Protein AF-A0A7Y4S099-F1 (afdb_monomer)

pLDDT: mean 71.29, std 19.55, range [41.06, 94.94]

Foldseek 3Di:
DDDDDPDPPDDDPPDDDPDDPDDDDDDDDDDDPDDDDPDPPDQDDQDPVCCDPVNLVPDPDPVSSVVNPVVNVVPDDPDDDPDDDDDD

Solvent-accessible surface area (backbone atoms only — not comparable to full-atom values): 6461 Å² total; per-residue (Å²): 134,87,80,86,78,82,80,80,86,73,83,79,92,74,73,96,76,79,84,75,82,77,80,81,88,74,91,76,94,73,95,71,99,67,86,73,80,80,57,96,84,58,71,70,73,88,43,83,70,51,62,31,67,73,48,42,68,70,46,82,52,63,69,50,34,49,54,46,50,54,55,40,58,67,69,53,77,85,73,87,73,80,85,80,85,83,85,130

Secondary structure (DSSP, 8-state):
-PPP---------------PPPPP---------------TTSPPP-STTTTSHHHHHH---HHHHHHHHHHHHHHS----PPPP----

Radius of gyration: 24.99 Å; Cα contacts (8 Å, |Δi|>4): 27; chains: 1; bounding box: 32×74×60 Å

Structure (mmCIF, N/CA/C/O backbone):
data_AF-A0A7Y4S099-F1
#
_entry.id   AF-A0A7Y4S099-F1
#
loop_
_atom_site.group_PDB
_atom_site.id
_atom_site.type_symbol
_atom_site.label_atom_id
_atom_site.label_alt_id
_atom_site.label_comp_id
_atom_site.label_asym_id
_atom_site.label_entity_id
_atom_site.label_seq_id
_atom_site.pdbx_PDB_ins_code
_atom_site.Cartn_x
_atom_site.Cartn_y
_atom_site.Cartn_z
_atom_site.occupancy
_atom_site.B_iso_or_equiv
_atom_site.auth_seq_id
_atom_site.auth_comp_id
_atom_site.auth_asym_id
_atom_site.auth_atom_id
_atom_site.pdbx_PDB_model_num
ATOM 1 N N . MET A 1 1 ? -9.133 54.950 27.349 1.00 41.06 1 MET A N 1
ATOM 2 C CA . MET A 1 1 ? -9.114 54.314 26.011 1.00 41.06 1 MET A CA 1
ATOM 3 C C . MET A 1 1 ? -7.775 53.607 25.841 1.00 41.06 1 MET A C 1
ATOM 5 O O . MET A 1 1 ? -6.794 54.057 26.420 1.00 41.06 1 MET A O 1
ATOM 9 N N . LYS A 1 2 ? -7.802 52.414 25.239 1.00 42.41 2 LYS A N 1
ATOM 10 C CA . LYS A 1 2 ? -6.803 51.340 25.376 1.00 42.41 2 LYS A CA 1
ATOM 11 C C . LYS A 1 2 ? -5.427 51.707 24.802 1.00 42.41 2 LYS A C 1
ATOM 13 O O . LYS A 1 2 ? -5.323 52.401 23.802 1.00 42.41 2 LYS A O 1
ATOM 18 N N . LYS A 1 3 ? -4.401 51.221 25.505 1.00 48.53 3 LYS A N 1
ATOM 19 C CA . LYS A 1 3 ? -2.967 51.451 25.308 1.00 48.53 3 LYS A CA 1
ATOM 20 C C . LYS A 1 3 ? -2.480 50.705 24.062 1.00 48.53 3 LYS A C 1
ATOM 22 O O . LYS A 1 3 ? -2.815 49.536 23.888 1.00 48.53 3 LYS A O 1
ATOM 27 N N . TYR A 1 4 ? -1.690 51.374 23.229 1.00 57.91 4 TYR A N 1
ATOM 28 C CA . TYR A 1 4 ? -1.005 50.775 22.087 1.00 57.91 4 TYR A CA 1
ATOM 29 C C . TYR A 1 4 ? 0.047 49.788 22.600 1.00 57.91 4 TYR A C 1
ATOM 31 O O . TYR A 1 4 ? 0.961 50.176 23.326 1.00 57.91 4 TYR A O 1
ATOM 39 N N . ILE A 1 5 ? -0.114 48.507 22.270 1.00 56.53 5 ILE A N 1
ATOM 40 C CA . ILE A 1 5 ? 0.890 47.476 22.537 1.00 56.53 5 ILE A CA 1
ATOM 41 C C . ILE A 1 5 ? 1.755 47.375 21.284 1.00 56.53 5 ILE A C 1
ATOM 43 O O . ILE A 1 5 ? 1.342 46.831 20.262 1.00 56.53 5 ILE A O 1
ATOM 47 N N . THR A 1 6 ? 2.949 47.951 21.372 1.00 48.84 6 THR A N 1
ATOM 48 C CA . THR A 1 6 ? 4.038 47.782 20.411 1.00 48.84 6 THR A CA 1
ATOM 49 C C . THR A 1 6 ? 4.533 46.338 20.495 1.00 48.84 6 THR A C 1
ATOM 51 O O . THR A 1 6 ? 5.213 45.970 21.450 1.00 48.84 6 THR A O 1
ATOM 54 N N . PHE A 1 7 ? 4.185 45.502 19.516 1.00 53.97 7 PHE A N 1
ATOM 55 C CA . PHE A 1 7 ? 4.747 44.157 19.394 1.00 53.97 7 PHE A CA 1
ATOM 56 C C . PHE A 1 7 ? 6.105 44.238 18.693 1.00 53.97 7 PHE A C 1
ATOM 58 O O . PHE A 1 7 ? 6.193 44.295 17.469 1.00 53.97 7 PHE A O 1
ATOM 65 N N . ALA A 1 8 ? 7.174 44.250 19.485 1.00 53.53 8 ALA A N 1
ATOM 66 C CA . ALA A 1 8 ? 8.520 43.986 19.000 1.00 53.53 8 ALA A CA 1
ATOM 67 C C . ALA A 1 8 ? 8.650 42.482 18.699 1.00 53.53 8 ALA A C 1
ATOM 69 O O . ALA A 1 8 ? 8.946 41.687 19.587 1.00 53.53 8 ALA A O 1
ATOM 70 N N . PHE A 1 9 ? 8.398 42.076 17.452 1.00 49.09 9 PHE A N 1
ATOM 71 C CA . PHE A 1 9 ? 8.734 40.733 16.970 1.00 49.09 9 PHE A CA 1
ATOM 72 C C . PHE A 1 9 ? 10.228 40.690 16.627 1.00 49.09 9 PHE A C 1
ATOM 74 O O . PHE A 1 9 ? 10.640 40.849 15.480 1.00 49.09 9 PHE A O 1
ATOM 81 N N . LEU A 1 10 ? 11.051 40.527 17.663 1.00 50.09 10 LEU A N 1
ATOM 82 C CA . LEU A 1 10 ? 12.465 40.200 17.534 1.00 50.09 10 LEU A CA 1
ATOM 83 C C . LEU A 1 10 ? 12.630 38.679 17.625 1.00 50.09 10 LEU A C 1
ATOM 85 O O . LEU A 1 10 ? 12.387 38.082 18.665 1.00 50.09 10 LEU A O 1
ATOM 89 N N . ALA A 1 11 ? 13.009 38.109 16.479 1.00 53.97 11 ALA A N 1
ATOM 90 C CA . ALA A 1 11 ? 13.826 36.917 16.261 1.00 53.97 11 ALA A CA 1
ATOM 91 C C . ALA A 1 11 ? 13.695 35.733 17.238 1.00 53.97 11 ALA A C 1
ATOM 93 O O . ALA A 1 11 ? 14.124 35.805 18.384 1.00 53.97 11 ALA A O 1
ATOM 94 N N . SER A 1 12 ? 13.326 34.569 16.695 1.00 49.94 12 SER A N 1
ATOM 95 C CA . SER A 1 12 ? 14.197 33.383 16.745 1.00 49.94 12 SER A CA 1
ATOM 96 C C . SER A 1 12 ? 13.674 32.296 15.804 1.00 49.94 12 SER A C 1
ATOM 98 O O . SER A 1 12 ? 12.744 31.563 16.123 1.00 49.94 12 SER A O 1
ATOM 100 N N . LEU A 1 13 ? 14.305 32.184 14.631 1.00 56.84 13 LEU A N 1
ATOM 101 C CA . LEU A 1 13 ? 14.411 30.911 13.921 1.00 56.84 13 LEU A CA 1
ATOM 102 C C . LEU A 1 13 ? 15.361 30.034 14.742 1.00 56.84 13 LEU A C 1
ATOM 104 O O . LEU A 1 13 ? 16.563 30.000 14.486 1.00 56.84 13 LEU A O 1
ATOM 108 N N . THR A 1 14 ? 14.843 29.385 15.782 1.00 58.72 14 THR A N 1
ATOM 109 C CA . THR A 1 14 ? 15.600 28.342 16.469 1.00 58.72 14 THR A CA 1
ATOM 110 C C . THR A 1 14 ? 15.488 27.079 15.633 1.00 58.72 14 THR A C 1
ATOM 112 O O . THR A 1 14 ? 14.400 26.573 15.363 1.00 58.72 14 THR A O 1
ATOM 115 N N . ALA A 1 15 ? 16.652 26.649 15.165 1.00 47.16 15 ALA A N 1
ATOM 116 C CA . ALA A 1 15 ? 16.882 25.454 14.389 1.00 47.16 15 ALA A CA 1
ATOM 117 C C . ALA A 1 15 ? 16.268 24.198 15.026 1.00 47.16 15 ALA A C 1
ATOM 119 O O . ALA A 1 15 ? 16.053 24.115 16.234 1.00 47.16 15 ALA A O 1
ATOM 120 N N . CYS A 1 16 ? 16.024 23.216 14.163 1.00 51.09 16 CYS A N 1
ATOM 121 C CA . CYS A 1 16 ? 15.657 21.847 14.477 1.00 51.09 16 CYS A CA 1
ATOM 122 C C . CYS A 1 16 ? 16.478 21.268 15.639 1.00 51.09 16 CYS A C 1
ATOM 124 O O . CYS A 1 16 ? 17.608 20.856 15.416 1.00 51.09 16 CYS A O 1
ATOM 126 N N . THR A 1 17 ? 15.884 21.132 16.824 1.00 56.59 17 THR A N 1
ATOM 127 C CA . THR A 1 17 ? 16.316 20.130 17.807 1.00 56.59 17 THR A CA 1
ATOM 128 C C . THR A 1 17 ? 15.105 19.694 18.622 1.00 56.59 17 THR A C 1
ATOM 130 O O . THR A 1 17 ? 14.841 20.213 19.702 1.00 56.59 17 THR A O 1
ATOM 133 N N . GLN A 1 18 ? 14.338 18.743 18.095 1.00 46.88 18 GLN A N 1
ATOM 134 C CA . GLN A 1 18 ? 13.571 17.853 18.958 1.00 46.88 18 GLN A CA 1
ATOM 135 C C . GLN A 1 18 ? 14.316 16.523 18.924 1.00 46.88 18 GLN A C 1
ATOM 137 O O . GLN A 1 18 ? 14.293 15.814 17.919 1.00 46.88 18 GLN A O 1
ATOM 142 N N . GLU A 1 19 ? 15.090 16.280 19.982 1.00 45.97 19 GLU A N 1
ATOM 143 C CA . GLU A 1 19 ? 15.791 15.025 20.224 1.00 45.97 19 GLU A CA 1
ATOM 144 C C . GLU A 1 19 ? 14.770 13.890 20.159 1.00 45.97 19 GLU A C 1
ATOM 146 O O . GLU A 1 19 ? 13.852 13.806 20.973 1.00 45.97 19 GLU A O 1
ATOM 151 N N . ILE A 1 20 ? 14.899 13.044 19.142 1.00 53.16 20 ILE A N 1
ATOM 152 C CA . ILE A 1 20 ? 14.195 11.770 19.084 1.00 53.16 20 ILE A CA 1
ATOM 153 C C . ILE A 1 20 ? 14.898 10.878 20.115 1.00 53.16 20 ILE A C 1
ATOM 155 O O . ILE A 1 20 ? 16.097 10.645 19.960 1.00 53.16 20 ILE A O 1
ATOM 159 N N . PRO A 1 21 ? 14.209 10.378 21.156 1.00 45.22 21 PRO A N 1
ATOM 160 C CA . PRO A 1 21 ? 14.803 9.411 22.066 1.00 45.22 21 PRO A CA 1
ATOM 161 C C . PRO A 1 21 ? 15.204 8.161 21.278 1.00 45.22 21 PRO A C 1
ATOM 163 O O . PRO A 1 21 ? 14.367 7.533 20.624 1.00 45.22 21 PRO A O 1
ATOM 166 N N . GLU A 1 22 ? 16.488 7.814 21.314 1.00 52.75 22 GLU A N 1
ATOM 167 C CA . GLU A 1 22 ? 17.002 6.584 20.721 1.00 52.75 22 GLU A CA 1
ATOM 168 C C . GLU A 1 22 ? 16.348 5.373 21.413 1.00 52.75 22 GLU A C 1
ATOM 170 O O . GLU A 1 22 ? 16.426 5.257 22.641 1.00 52.75 22 GLU A O 1
ATOM 175 N N . PRO A 1 23 ? 15.706 4.440 20.687 1.00 54.28 23 PRO A N 1
ATOM 176 C CA . PRO A 1 23 ? 15.319 3.175 21.291 1.00 54.28 23 PRO A CA 1
ATOM 177 C C . PRO A 1 23 ? 16.590 2.361 21.610 1.00 54.28 23 PRO A C 1
ATOM 179 O O . PRO A 1 23 ? 17.485 2.259 20.763 1.00 54.28 23 PRO A O 1
ATOM 182 N N . PRO A 1 24 ? 16.698 1.773 22.815 1.00 46.44 24 PRO A N 1
ATOM 183 C CA . PRO A 1 24 ? 17.915 1.111 23.263 1.00 46.44 24 PRO A CA 1
ATOM 184 C C . PRO A 1 24 ? 18.261 -0.101 22.389 1.00 46.44 24 PRO A C 1
ATOM 186 O O . PRO A 1 24 ? 17.460 -1.020 22.198 1.00 46.44 24 PRO A O 1
ATOM 189 N N . LYS A 1 25 ? 19.505 -0.110 21.896 1.00 45.34 25 LYS A N 1
ATOM 190 C CA . LYS A 1 25 ? 20.182 -1.274 21.317 1.00 45.34 25 LYS A CA 1
ATOM 191 C C . LYS A 1 25 ? 20.367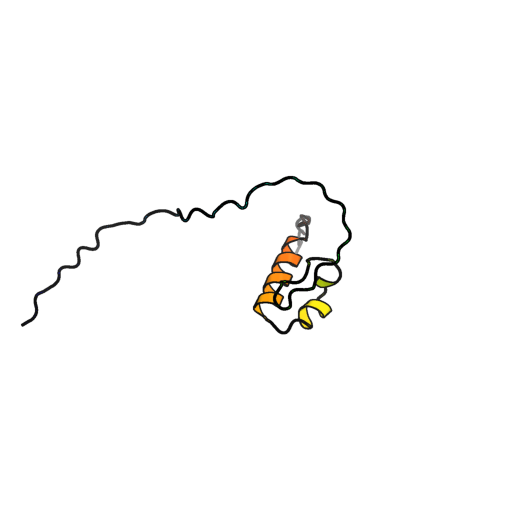 -2.344 22.389 1.00 45.34 25 LYS A C 1
ATOM 193 O O . LYS A 1 25 ? 21.351 -2.297 23.118 1.00 45.34 25 LYS A O 1
ATOM 198 N N . ASN A 1 26 ? 19.507 -3.357 22.395 1.00 49.38 26 ASN A N 1
ATOM 199 C CA . ASN A 1 26 ? 19.798 -4.617 23.071 1.00 49.38 26 ASN A CA 1
ATOM 200 C C . ASN A 1 26 ? 19.815 -5.746 22.041 1.00 49.38 2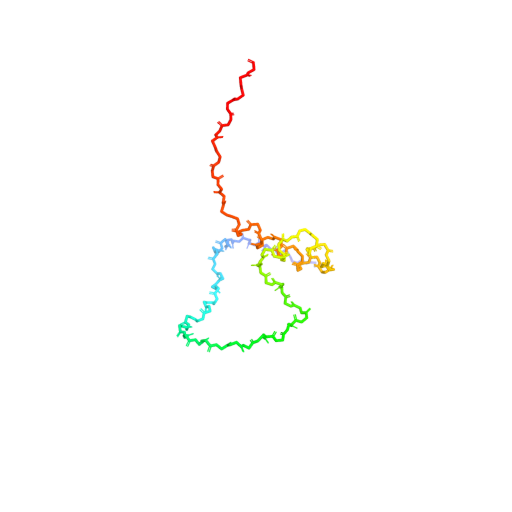6 ASN A C 1
ATOM 202 O O . ASN A 1 26 ? 18.785 -6.200 21.550 1.00 49.38 26 ASN A O 1
ATOM 206 N N . SER A 1 27 ? 21.035 -6.163 21.714 1.00 56.28 27 SER A N 1
ATOM 207 C CA . SER A 1 27 ? 21.348 -7.434 21.074 1.00 56.28 27 SER A CA 1
ATOM 208 C C . SER A 1 27 ? 20.955 -8.567 22.026 1.00 56.28 27 SER A C 1
ATOM 210 O O . SER A 1 27 ? 21.512 -8.658 23.117 1.00 56.28 27 SER A O 1
ATOM 212 N N . ALA A 1 28 ? 20.003 -9.415 21.638 1.00 44.28 28 ALA A N 1
ATOM 213 C CA . ALA A 1 28 ? 19.788 -10.709 22.275 1.00 44.28 28 ALA A CA 1
ATOM 214 C C . ALA A 1 28 ? 19.141 -11.683 21.284 1.00 44.28 28 ALA A C 1
ATOM 216 O O . ALA A 1 28 ? 18.034 -11.483 20.792 1.00 44.28 28 ALA A O 1
ATOM 217 N N . ASN A 1 29 ? 19.896 -12.733 20.998 1.00 62.44 29 ASN A N 1
ATOM 218 C CA . ASN A 1 29 ? 19.530 -13.918 20.247 1.00 62.44 29 ASN A CA 1
ATOM 219 C C . ASN A 1 29 ? 18.515 -14.733 21.069 1.00 62.44 29 ASN A C 1
ATOM 221 O O . ASN A 1 29 ? 18.890 -15.242 22.123 1.00 62.44 29 ASN A O 1
ATOM 225 N N . ILE A 1 30 ? 17.255 -14.835 20.632 1.00 43.34 30 ILE A N 1
ATOM 226 C CA . ILE A 1 30 ? 16.306 -15.837 21.140 1.00 43.34 30 ILE A CA 1
ATOM 227 C C . ILE A 1 30 ? 15.465 -16.353 19.971 1.00 43.34 30 ILE A C 1
ATOM 229 O O . ILE A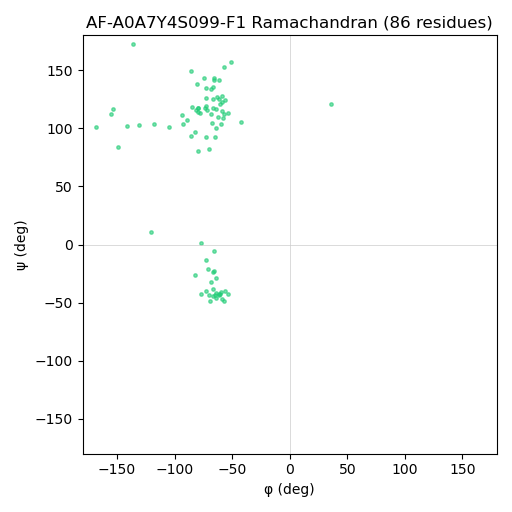 1 30 ? 14.506 -15.727 19.523 1.00 43.34 30 ILE A O 1
ATOM 233 N N . GLU A 1 31 ? 15.833 -17.543 19.514 1.00 58.31 31 GLU A N 1
ATOM 234 C CA . GLU A 1 31 ? 14.947 -18.471 18.832 1.00 58.31 31 GLU A CA 1
ATOM 235 C C . GLU A 1 31 ? 13.826 -18.870 19.805 1.00 58.31 31 GLU A C 1
ATOM 237 O O . GLU A 1 31 ? 14.063 -19.532 20.814 1.00 58.31 31 GLU A O 1
ATOM 242 N N . ASN A 1 32 ? 12.602 -18.403 19.555 1.00 47.16 32 ASN A N 1
ATOM 243 C CA . ASN A 1 32 ? 11.392 -19.002 20.107 1.00 47.16 32 ASN A CA 1
ATOM 244 C C . ASN A 1 32 ? 10.199 -18.672 19.209 1.00 47.16 32 ASN A C 1
ATOM 246 O O . ASN A 1 32 ? 9.762 -17.526 19.096 1.00 47.16 32 ASN A O 1
ATOM 250 N N . VAL A 1 33 ? 9.679 -19.715 18.567 1.00 54.88 33 VAL A N 1
ATOM 251 C CA . VAL A 1 33 ? 8.420 -19.713 17.827 1.00 54.88 33 VAL A CA 1
ATOM 252 C C . VAL A 1 33 ? 7.293 -19.479 18.830 1.00 54.88 33 VAL A C 1
ATOM 254 O O . VAL A 1 33 ? 6.768 -20.407 19.434 1.00 54.88 33 VAL A O 1
ATOM 257 N N . SER A 1 34 ? 6.912 -18.222 19.014 1.00 49.62 34 SER A N 1
ATOM 258 C CA . SER A 1 34 ? 5.653 -17.862 19.653 1.00 49.62 34 SER A CA 1
ATOM 259 C C . SER A 1 34 ? 4.982 -16.834 18.765 1.00 49.62 34 SER A C 1
ATOM 261 O O . SER A 1 34 ? 5.406 -15.684 18.685 1.00 49.62 34 SER A O 1
ATOM 263 N N . LYS A 1 35 ? 3.978 -17.293 18.011 1.00 56.69 35 LYS A N 1
ATOM 264 C CA . LYS A 1 35 ? 3.149 -16.452 17.148 1.00 56.69 35 LYS A CA 1
ATOM 265 C C . LYS A 1 35 ? 2.521 -15.360 18.027 1.00 56.69 35 LYS A C 1
ATOM 267 O O . LYS A 1 35 ? 1.691 -15.706 18.870 1.00 56.69 35 LYS A O 1
ATOM 272 N N . PRO A 1 36 ? 2.890 -14.075 17.870 1.00 50.25 36 PRO A N 1
ATOM 273 C CA . PRO A 1 36 ? 2.346 -13.033 18.723 1.00 50.25 36 PRO A CA 1
ATOM 274 C C . PRO A 1 36 ? 0.842 -12.894 18.458 1.00 50.25 36 PRO A C 1
ATOM 276 O O . PRO A 1 36 ? 0.420 -12.993 17.298 1.00 50.25 36 PRO A O 1
ATOM 279 N N . PRO A 1 37 ? 0.018 -12.663 19.493 1.00 47.91 37 PRO A N 1
ATOM 280 C CA . PRO A 1 37 ? -1.382 -12.329 19.295 1.00 47.91 37 PRO A CA 1
ATOM 281 C C . PRO A 1 37 ? -1.453 -11.062 18.442 1.00 47.91 37 PRO A C 1
ATOM 283 O O . PRO A 1 37 ? -0.862 -10.036 18.783 1.00 47.91 37 PRO A O 1
ATOM 286 N N . ALA A 1 38 ? -2.139 -11.162 17.302 1.00 54.16 38 ALA A N 1
ATOM 287 C CA . ALA A 1 38 ? -2.341 -10.049 16.391 1.00 54.16 38 ALA A CA 1
ATOM 288 C C . ALA A 1 38 ? -3.035 -8.921 17.159 1.00 54.16 38 ALA A C 1
ATOM 290 O O . ALA A 1 38 ? -4.201 -9.044 17.537 1.00 54.16 38 ALA A O 1
ATOM 291 N N . GLN A 1 39 ? -2.304 -7.843 17.442 1.00 56.50 39 GLN A N 1
ATOM 292 C CA . GLN A 1 39 ? -2.910 -6.666 18.039 1.00 56.50 39 GLN A CA 1
ATOM 293 C C . GLN A 1 39 ? -3.869 -6.064 17.003 1.00 56.50 39 GLN A C 1
ATOM 295 O O . GLN A 1 39 ? -3.434 -5.770 15.889 1.00 56.50 39 GLN A O 1
ATOM 300 N N . PRO A 1 40 ? -5.154 -5.860 17.338 1.00 57.41 40 PRO A N 1
ATOM 301 C CA . PRO A 1 40 ? -6.173 -5.456 16.367 1.00 57.41 40 PRO A CA 1
ATOM 302 C C . PRO A 1 40 ? -5.967 -4.056 15.760 1.00 57.41 40 PRO A C 1
ATOM 304 O O . PRO A 1 40 ? -6.679 -3.703 14.829 1.00 57.41 40 PRO A O 1
ATOM 307 N N . ASN A 1 41 ? -4.976 -3.290 16.234 1.00 61.41 41 ASN A N 1
ATOM 308 C CA . ASN A 1 41 ? -4.596 -1.976 15.699 1.00 61.41 41 ASN A CA 1
ATOM 309 C C . ASN A 1 41 ? -3.140 -1.917 15.200 1.00 61.41 41 ASN A C 1
ATOM 311 O O . ASN A 1 41 ? -2.612 -0.830 14.967 1.00 61.41 41 ASN A O 1
ATOM 315 N N . ALA A 1 42 ? -2.454 -3.057 15.080 1.00 78.31 42 ALA A N 1
ATOM 316 C CA . ALA A 1 42 ? -1.091 -3.075 14.563 1.00 78.31 42 ALA A CA 1
ATOM 317 C C . ALA A 1 42 ? -1.089 -3.019 13.033 1.00 78.31 42 ALA A C 1
ATOM 319 O O . ALA A 1 42 ? -1.869 -3.701 12.366 1.00 78.31 42 ALA A O 1
ATOM 320 N N . VAL A 1 43 ? -0.169 -2.227 12.478 1.00 87.75 43 VAL A N 1
ATOM 321 C CA . VAL A 1 43 ? 0.115 -2.246 11.041 1.00 87.75 43 VAL A CA 1
ATOM 322 C C . VAL A 1 43 ? 0.548 -3.668 10.655 1.00 87.75 43 VAL A C 1
ATOM 324 O O . VAL A 1 43 ? 1.442 -4.211 11.311 1.00 87.75 43 VAL A O 1
ATOM 327 N N . PRO A 1 44 ? -0.066 -4.287 9.627 1.00 90.50 44 PRO A N 1
ATOM 328 C CA . PRO A 1 44 ? 0.293 -5.631 9.195 1.00 90.50 44 PRO A CA 1
ATOM 329 C C . PRO A 1 44 ? 1.771 -5.764 8.825 1.00 90.50 44 PRO A C 1
ATOM 331 O O . PRO A 1 44 ? 2.411 -4.815 8.374 1.00 90.50 44 PRO A O 1
ATOM 334 N N . GLU A 1 45 ? 2.303 -6.975 8.969 1.00 92.25 45 GLU A N 1
ATOM 335 C CA . GLU A 1 45 ? 3.681 -7.275 8.591 1.00 92.25 45 GLU A CA 1
ATOM 336 C C . GLU A 1 45 ? 3.915 -7.059 7.085 1.00 92.25 45 GLU A C 1
ATOM 338 O O . GLU A 1 45 ? 3.075 -7.398 6.249 1.00 92.25 45 GLU A O 1
ATOM 343 N N . VAL A 1 46 ? 5.084 -6.527 6.728 1.00 92.56 46 VAL A N 1
ATOM 344 C CA . VAL A 1 46 ? 5.467 -6.232 5.342 1.00 92.56 46 VAL A CA 1
ATOM 345 C C . VAL A 1 46 ? 6.069 -7.482 4.695 1.00 92.56 46 VAL A C 1
ATOM 347 O O . VAL A 1 46 ? 7.270 -7.728 4.779 1.00 92.56 46 VAL A O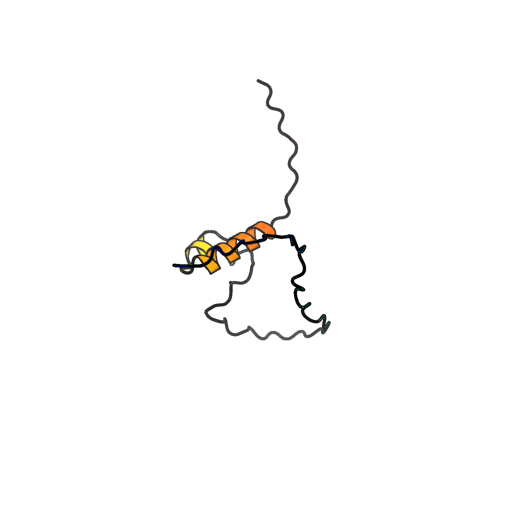 1
ATOM 350 N N . ASN A 1 47 ? 5.238 -8.267 4.011 1.00 92.38 47 ASN A N 1
ATOM 351 C CA . ASN A 1 47 ? 5.649 -9.470 3.281 1.00 92.38 47 ASN A CA 1
ATOM 352 C C . ASN A 1 47 ? 4.973 -9.546 1.897 1.00 92.38 47 ASN A C 1
ATOM 354 O O . ASN A 1 47 ? 4.106 -8.737 1.570 1.00 92.38 47 ASN A O 1
ATOM 358 N N . ASP A 1 48 ? 5.362 -10.512 1.06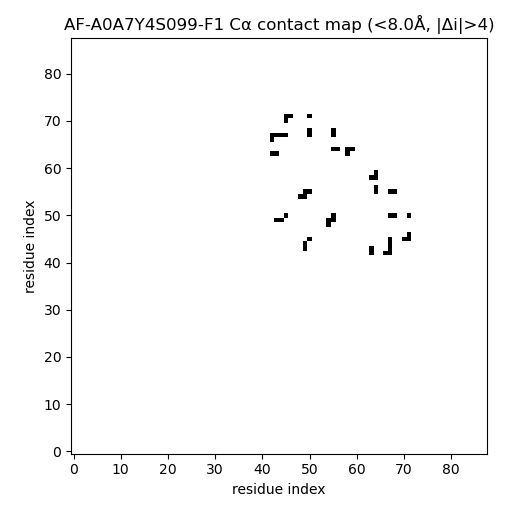1 1.00 89.69 48 ASP A N 1
ATOM 359 C CA . ASP A 1 48 ? 4.855 -10.613 -0.320 1.00 89.69 48 ASP A CA 1
ATOM 360 C C . ASP A 1 48 ? 3.359 -10.927 -0.409 1.00 89.69 48 ASP A C 1
ATOM 362 O O . ASP A 1 48 ? 2.737 -10.638 -1.428 1.00 89.69 48 ASP A O 1
ATOM 366 N N . ALA A 1 49 ? 2.763 -11.515 0.631 1.00 92.62 49 ALA A N 1
ATOM 367 C CA . ALA A 1 49 ? 1.325 -11.754 0.682 1.00 92.62 49 ALA A CA 1
ATOM 368 C C . ALA A 1 49 ? 0.559 -10.460 1.003 1.00 92.62 49 ALA A C 1
ATOM 370 O O . ALA A 1 49 ? -0.439 -10.161 0.347 1.00 92.62 49 ALA A O 1
ATOM 371 N N . ASN A 1 50 ? 1.068 -9.673 1.950 1.00 93.38 50 ASN A N 1
ATOM 372 C CA . ASN A 1 50 ? 0.427 -8.462 2.457 1.00 93.38 50 ASN A CA 1
ATOM 373 C C . ASN A 1 50 ? 0.669 -7.239 1.561 1.00 93.38 50 ASN A C 1
ATOM 375 O O . ASN A 1 50 ? -0.161 -6.338 1.505 1.00 93.38 50 ASN A O 1
ATOM 379 N N . CYS A 1 51 ? 1.767 -7.225 0.802 1.00 93.25 51 CYS A N 1
ATOM 380 C CA . CYS A 1 51 ? 2.044 -6.188 -0.193 1.00 93.25 51 CYS A CA 1
ATOM 381 C C . CYS A 1 51 ? 1.243 -6.355 -1.495 1.00 93.25 51 CYS A C 1
ATOM 383 O O . CYS A 1 51 ? 1.415 -5.574 -2.432 1.00 93.25 51 CYS A O 1
ATOM 385 N N . LYS A 1 52 ? 0.374 -7.369 -1.588 1.00 94.06 52 LYS A N 1
ATOM 386 C CA . LYS A 1 52 ? -0.542 -7.515 -2.721 1.00 94.06 52 LYS A CA 1
ATOM 387 C C . LYS A 1 52 ? -1.676 -6.510 -2.621 1.00 94.06 52 LYS A C 1
ATOM 389 O O . LYS A 1 52 ? -2.241 -6.281 -1.554 1.00 94.06 52 LYS A O 1
ATOM 394 N N . PHE A 1 53 ? -2.081 -6.012 -3.783 1.00 92.38 53 PHE A N 1
ATOM 395 C CA . PHE A 1 53 ? -3.209 -5.098 -3.911 1.00 92.38 53 PHE A CA 1
ATOM 396 C C . PHE A 1 53 ? -4.497 -5.649 -3.276 1.00 92.38 53 PHE A C 1
ATOM 398 O O . PHE A 1 53 ? -5.171 -4.928 -2.545 1.00 92.38 53 PHE A O 1
ATOM 405 N N . GLU A 1 54 ? -4.798 -6.936 -3.481 1.00 94.94 54 GLU A N 1
ATOM 406 C CA . GLU A 1 54 ? -5.984 -7.590 -2.905 1.00 94.94 54 GLU A CA 1
ATOM 407 C C . GLU A 1 54 ? -5.996 -7.537 -1.371 1.00 94.94 54 GLU A C 1
ATOM 409 O O . GLU A 1 54 ? -7.030 -7.256 -0.764 1.00 94.94 54 GLU A O 1
ATOM 414 N N . TYR A 1 55 ? -4.835 -7.739 -0.737 1.00 94.56 55 TYR A N 1
ATOM 415 C CA . TYR A 1 55 ? -4.711 -7.638 0.714 1.00 94.56 55 TYR A CA 1
ATOM 416 C C . TYR A 1 55 ? -4.878 -6.190 1.173 1.00 94.56 55 TYR A C 1
ATOM 418 O O . TYR A 1 55 ? -5.703 -5.914 2.041 1.00 94.56 55 TYR A O 1
ATOM 426 N N . MET A 1 56 ? -4.173 -5.245 0.544 1.00 92.19 56 MET A N 1
ATOM 427 C CA . MET A 1 56 ? -4.294 -3.823 0.877 1.00 92.19 56 MET A CA 1
ATOM 428 C C . MET A 1 56 ? -5.737 -3.330 0.766 1.00 92.19 56 MET A C 1
ATOM 430 O O . MET A 1 56 ? -6.189 -2.588 1.634 1.00 92.19 56 MET A O 1
ATOM 434 N N . LYS A 1 57 ? -6.487 -3.764 -0.253 1.00 94.38 57 LYS A N 1
ATOM 435 C CA . LYS A 1 57 ? -7.895 -3.396 -0.457 1.00 94.38 57 LYS A CA 1
ATOM 436 C C . LYS A 1 57 ? -8.817 -3.901 0.657 1.00 94.38 57 LYS A C 1
ATOM 438 O O . LYS A 1 57 ? -9.833 -3.266 0.923 1.00 94.38 57 LYS A O 1
ATOM 443 N N . SER A 1 58 ? -8.463 -5.011 1.305 1.00 94.81 58 SER A N 1
ATOM 444 C CA . SER A 1 58 ? -9.232 -5.571 2.423 1.00 94.81 58 SER A CA 1
ATOM 445 C C . SER A 1 58 ? -9.109 -4.763 3.725 1.00 94.81 58 SER A C 1
ATOM 447 O O . SER A 1 58 ? -9.903 -4.960 4.642 1.00 94.81 58 SER A O 1
ATOM 449 N N . ILE A 1 59 ? -8.148 -3.833 3.805 1.00 93.38 59 ILE A N 1
ATOM 450 C CA .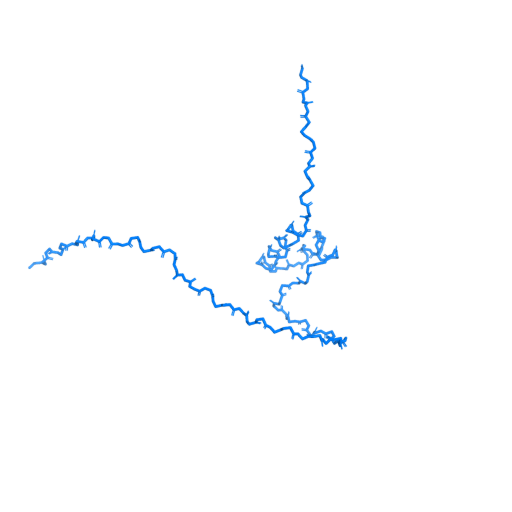 ILE A 1 59 ? -7.927 -2.982 4.979 1.00 93.38 59 ILE A CA 1
ATOM 451 C C . ILE A 1 59 ? -8.905 -1.800 4.958 1.00 93.38 59 ILE A C 1
ATOM 453 O O . ILE A 1 59 ? -8.842 -0.935 4.082 1.00 93.38 59 ILE A O 1
ATOM 457 N N . THR A 1 60 ? -9.789 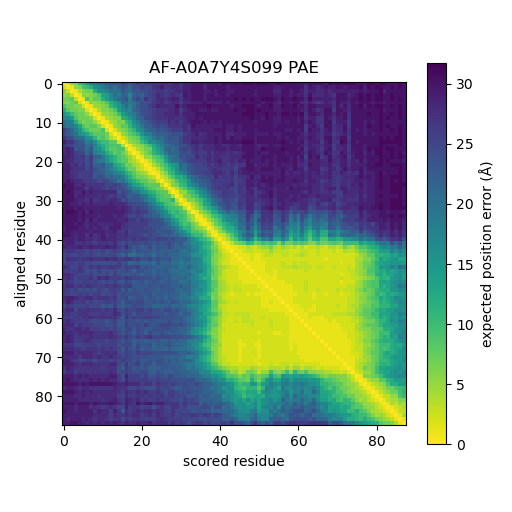-1.746 5.955 1.00 94.69 60 THR A N 1
ATOM 458 C CA . THR A 1 60 ? -10.778 -0.666 6.120 1.00 94.69 60 THR A CA 1
ATOM 459 C C . THR A 1 60 ? -10.141 0.645 6.580 1.00 94.69 60 THR A C 1
ATOM 461 O O . THR A 1 60 ? -10.516 1.718 6.108 1.00 94.69 60 THR A O 1
ATOM 464 N N . ASP A 1 61 ? -9.176 0.567 7.499 1.00 94.06 61 ASP A N 1
ATOM 465 C CA . ASP A 1 61 ? -8.493 1.742 8.033 1.00 94.06 61 ASP A CA 1
ATOM 466 C C . ASP A 1 61 ? -7.525 2.323 6.993 1.00 94.06 61 ASP A C 1
ATOM 468 O O . ASP A 1 61 ? -6.554 1.686 6.575 1.00 94.06 61 ASP A O 1
ATOM 472 N N . LYS A 1 62 ? -7.791 3.563 6.578 1.00 93.69 62 LYS A N 1
ATOM 473 C CA . LYS A 1 62 ? -7.005 4.257 5.554 1.00 93.69 62 LYS A CA 1
ATOM 474 C C . LYS A 1 62 ? -5.592 4.606 6.003 1.00 93.69 62 LYS A C 1
ATOM 476 O O . LYS A 1 62 ? -4.688 4.581 5.171 1.00 93.69 62 LYS A O 1
ATOM 481 N N . VAL A 1 63 ? -5.386 4.892 7.284 1.00 94.50 63 VAL A N 1
ATOM 482 C CA . VAL A 1 63 ? -4.063 5.201 7.839 1.00 94.50 63 VAL A CA 1
ATOM 483 C C . VAL A 1 63 ? -3.206 3.941 7.842 1.00 94.50 63 VAL A C 1
ATOM 485 O O . VAL A 1 63 ? -2.055 3.973 7.404 1.00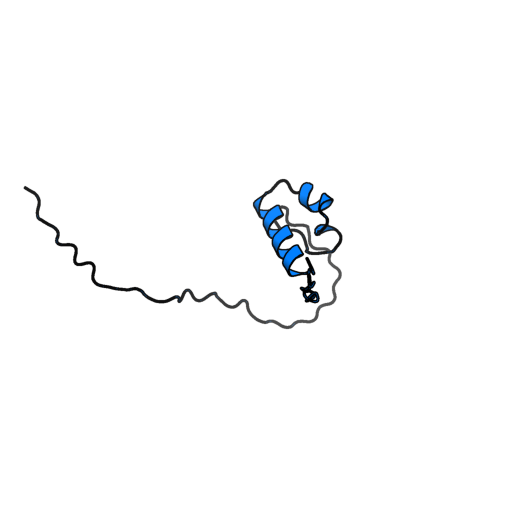 94.50 63 VAL A O 1
ATOM 488 N N . ILE A 1 64 ? -3.777 2.808 8.251 1.00 94.25 64 ILE A N 1
ATOM 489 C CA . ILE A 1 64 ? -3.075 1.518 8.238 1.00 94.25 64 ILE A CA 1
ATOM 490 C C . ILE A 1 64 ? -2.793 1.071 6.798 1.00 94.25 64 ILE A C 1
ATOM 492 O O . ILE A 1 64 ? -1.672 0.658 6.494 1.00 94.25 64 ILE A O 1
ATOM 496 N N . GLN A 1 65 ? -3.776 1.197 5.901 1.00 94.62 65 GLN A N 1
ATOM 497 C CA . GLN A 1 65 ? -3.632 0.871 4.479 1.00 94.62 65 GLN A CA 1
ATOM 498 C C . GLN A 1 65 ? -2.490 1.664 3.835 1.00 94.62 65 GLN A C 1
ATOM 500 O O . GLN A 1 65 ? -1.639 1.073 3.168 1.00 94.62 65 GLN A O 1
ATOM 505 N N . GLN A 1 66 ? -2.456 2.982 4.054 1.00 94.88 66 GLN A N 1
ATOM 506 C CA . GLN A 1 66 ? -1.411 3.846 3.511 1.00 94.88 66 GLN A CA 1
ATOM 507 C C . GLN A 1 66 ? -0.041 3.489 4.091 1.00 94.88 66 GLN A C 1
ATOM 509 O O . GLN A 1 66 ? 0.917 3.304 3.345 1.00 94.88 66 GLN A O 1
ATOM 514 N N . THR A 1 67 ? 0.037 3.302 5.410 1.00 94.38 67 THR A N 1
ATOM 515 C CA . THR A 1 67 ? 1.296 2.968 6.087 1.00 94.38 67 THR A CA 1
ATOM 516 C C . THR A 1 67 ? 1.883 1.651 5.571 1.00 94.38 67 THR A C 1
ATOM 518 O O . THR A 1 67 ? 3.088 1.551 5.327 1.00 94.38 67 THR A O 1
ATOM 521 N N . LEU A 1 68 ? 1.045 0.630 5.368 1.00 93.81 68 LEU A N 1
ATOM 522 C CA . LEU A 1 68 ? 1.483 -0.639 4.788 1.00 93.81 68 LEU A CA 1
ATOM 523 C C . LEU A 1 68 ? 1.960 -0.458 3.340 1.00 93.81 68 LEU A C 1
ATOM 525 O O . LEU A 1 68 ? 3.013 -0.986 2.981 1.00 93.81 68 LEU A O 1
ATOM 529 N N . ALA A 1 69 ? 1.225 0.309 2.530 1.00 93.19 69 ALA A N 1
ATOM 530 C CA . ALA A 1 69 ? 1.583 0.593 1.141 1.00 93.19 69 ALA A CA 1
ATOM 531 C C . ALA A 1 69 ? 2.959 1.267 1.030 1.00 93.19 69 ALA A C 1
ATOM 533 O O . ALA A 1 69 ? 3.805 0.825 0.249 1.00 93.19 69 ALA A O 1
ATOM 534 N N . ASP A 1 70 ? 3.203 2.284 1.858 1.00 93.31 70 ASP A N 1
ATOM 535 C CA . ASP A 1 70 ? 4.466 3.023 1.889 1.00 93.31 70 ASP A CA 1
ATOM 536 C C . ASP A 1 70 ? 5.632 2.103 2.264 1.00 93.31 70 ASP A C 1
ATOM 538 O O . ASP A 1 70 ? 6.690 2.111 1.625 1.00 93.31 70 ASP A O 1
ATOM 542 N N . ASN A 1 71 ? 5.434 1.240 3.262 1.00 93.12 71 ASN A N 1
ATOM 543 C CA . ASN A 1 71 ? 6.451 0.275 3.663 1.00 93.12 71 ASN A CA 1
ATOM 544 C C . ASN A 1 71 ? 6.714 -0.788 2.583 1.00 93.12 71 ASN A C 1
ATOM 546 O O . ASN A 1 71 ? 7.871 -1.142 2.339 1.00 93.12 71 ASN A O 1
ATOM 550 N N . CYS A 1 72 ? 5.677 -1.257 1.889 1.00 92.44 72 CYS A N 1
ATOM 551 C CA . CYS A 1 72 ? 5.818 -2.171 0.757 1.00 92.44 72 CYS A CA 1
ATOM 552 C C . CYS A 1 72 ? 6.579 -1.531 -0.414 1.00 92.44 72 CYS A C 1
ATOM 554 O O . CYS A 1 72 ? 7.461 -2.171 -0.990 1.00 92.44 72 CYS A O 1
ATOM 556 N N . ALA A 1 73 ? 6.310 -0.262 -0.733 1.00 90.69 73 ALA A N 1
ATOM 557 C CA . ALA A 1 73 ? 7.024 0.464 -1.783 1.00 90.69 73 ALA A CA 1
ATOM 558 C C . ALA A 1 73 ? 8.524 0.591 -1.466 1.00 90.69 73 ALA A C 1
ATOM 560 O O . ALA A 1 73 ? 9.370 0.337 -2.327 1.00 90.69 73 ALA A O 1
ATOM 561 N N . ARG A 1 74 ? 8.863 0.891 -0.205 1.00 88.50 74 ARG A N 1
ATOM 562 C CA . ARG A 1 74 ? 10.253 1.002 0.273 1.00 88.50 74 ARG A CA 1
ATOM 563 C C . ARG A 1 74 ? 11.022 -0.320 0.261 1.00 88.50 74 ARG A C 1
ATOM 565 O O . ARG A 1 74 ? 12.248 -0.297 0.206 1.00 88.50 74 ARG A O 1
ATOM 572 N N . ARG A 1 75 ? 10.328 -1.463 0.308 1.00 82.94 75 ARG A N 1
ATOM 573 C CA . ARG A 1 75 ? 10.955 -2.794 0.231 1.00 82.94 75 ARG A CA 1
ATOM 574 C C . ARG A 1 75 ? 11.502 -3.095 -1.168 1.00 82.94 75 ARG A C 1
ATOM 576 O O . ARG A 1 75 ? 12.381 -3.946 -1.311 1.00 82.94 75 ARG A O 1
ATOM 583 N N . SER A 1 76 ? 11.012 -2.409 -2.202 1.00 69.44 76 SER A N 1
ATOM 584 C CA . SER A 1 76 ? 11.538 -2.578 -3.553 1.00 69.44 76 SER A CA 1
ATOM 585 C C . SER A 1 76 ? 12.920 -1.929 -3.681 1.00 69.44 76 SER A C 1
ATOM 587 O O . SER A 1 76 ? 13.121 -0.753 -3.386 1.00 69.44 76 SER A O 1
ATOM 589 N N . THR A 1 77 ? 13.906 -2.706 -4.131 1.00 70.38 77 THR A N 1
ATOM 590 C CA . THR A 1 77 ? 15.177 -2.139 -4.582 1.00 70.38 77 THR A CA 1
ATOM 591 C C . THR A 1 77 ? 14.921 -1.435 -5.907 1.00 70.38 77 THR A C 1
ATOM 593 O O . THR A 1 77 ? 14.550 -2.073 -6.895 1.00 70.38 77 THR A O 1
ATOM 596 N N . LEU A 1 78 ? 15.098 -0.112 -5.935 1.00 69.38 78 LEU A N 1
ATOM 597 C CA . LEU A 1 78 ? 15.047 0.661 -7.172 1.00 69.38 78 LEU A CA 1
ATOM 598 C C . LEU A 1 78 ? 16.130 0.131 -8.118 1.00 69.38 78 LEU A C 1
ATOM 600 O O . LEU A 1 78 ? 17.319 0.384 -7.930 1.00 69.38 78 LEU A O 1
ATOM 604 N N . LYS A 1 79 ? 15.724 -0.639 -9.131 1.00 73.75 79 LYS A N 1
ATOM 605 C CA . LYS A 1 79 ? 16.627 -1.051 -10.204 1.00 73.7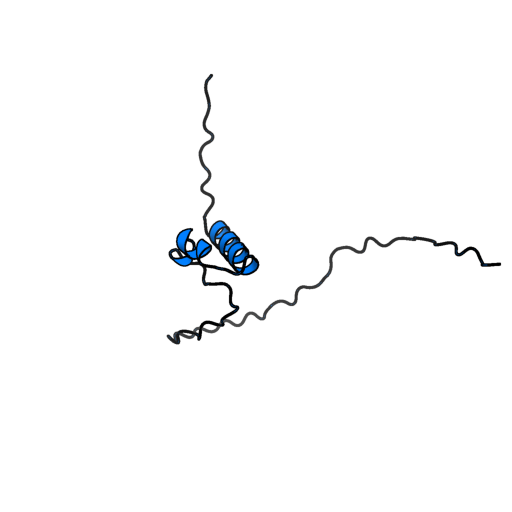5 79 LYS A CA 1
ATOM 606 C C . LYS A 1 79 ? 16.763 0.111 -11.174 1.00 73.75 79 LYS A C 1
ATOM 608 O O . LYS A 1 79 ? 15.800 0.465 -11.852 1.00 73.75 79 LYS A O 1
ATOM 613 N N . THR A 1 80 ? 17.958 0.685 -11.259 1.00 79.19 80 THR A N 1
ATOM 614 C CA . THR A 1 80 ? 18.276 1.695 -12.268 1.00 79.19 80 THR A CA 1
ATOM 615 C C . THR A 1 80 ? 18.066 1.084 -13.652 1.00 79.19 80 THR A C 1
ATOM 617 O O . THR A 1 80 ? 18.743 0.125 -14.029 1.00 79.19 80 THR A O 1
ATOM 620 N N . THR A 1 81 ? 17.099 1.599 -14.406 1.00 82.56 81 THR A N 1
ATOM 621 C CA . THR A 1 81 ? 16.894 1.195 -15.798 1.00 82.56 81 THR A CA 1
ATOM 622 C C . THR A 1 81 ? 17.801 2.028 -16.699 1.00 82.56 81 THR A C 1
ATOM 624 O O . THR A 1 81 ? 18.142 3.169 -16.386 1.00 82.56 81 THR A O 1
ATOM 627 N N . LYS A 1 82 ? 18.245 1.452 -17.822 1.00 86.69 82 LYS A N 1
ATOM 628 C CA . LYS A 1 82 ? 18.983 2.225 -18.827 1.00 86.69 82 LYS A CA 1
ATOM 629 C C . LYS A 1 82 ? 18.034 3.252 -19.441 1.00 86.69 82 LYS A C 1
ATOM 631 O O . LYS A 1 82 ? 16.904 2.910 -19.784 1.00 86.69 82 LYS A O 1
ATOM 636 N N . HIS A 1 83 ? 18.507 4.486 -19.602 1.00 84.94 83 HIS A N 1
ATOM 637 C CA . HIS A 1 83 ? 17.748 5.533 -20.276 1.00 84.94 83 HIS A CA 1
ATOM 638 C C . HIS A 1 83 ? 17.364 5.070 -21.690 1.00 84.94 83 HIS A C 1
ATOM 640 O O . HIS A 1 83 ? 18.232 4.678 -22.476 1.00 84.94 83 HIS A O 1
ATOM 646 N N . LYS A 1 84 ? 16.068 5.094 -22.018 1.00 84.88 84 LYS A N 1
ATOM 647 C CA . LYS A 1 84 ? 15.593 4.751 -23.361 1.00 84.88 84 LYS A CA 1
ATOM 648 C C . LYS A 1 84 ? 15.805 5.957 -24.271 1.00 84.88 84 LYS A C 1
ATOM 650 O O . LYS A 1 84 ? 15.227 7.012 -24.036 1.00 84.88 84 LYS A O 1
ATOM 655 N N . ASN A 1 85 ? 16.641 5.805 -25.295 1.00 86.19 85 ASN A N 1
ATOM 656 C CA . ASN A 1 85 ? 16.772 6.816 -26.336 1.00 86.19 85 ASN A CA 1
ATOM 657 C C . ASN A 1 85 ? 15.578 6.691 -27.293 1.00 86.19 85 ASN A C 1
ATOM 659 O O . ASN A 1 85 ? 15.430 5.664 -27.958 1.00 86.19 85 ASN A O 1
ATOM 663 N N . TRP A 1 86 ? 14.707 7.697 -27.317 1.00 85.12 86 TRP A N 1
ATOM 664 C CA . TRP A 1 86 ? 13.624 7.786 -28.291 1.00 85.12 86 TRP A CA 1
ATOM 665 C C . TRP A 1 86 ? 14.161 8.528 -29.515 1.00 85.12 86 TRP A C 1
ATOM 667 O O . TRP A 1 86 ? 14.409 9.728 -29.446 1.00 85.12 86 TRP A O 1
ATOM 677 N N . VAL A 1 87 ? 14.390 7.803 -30.611 1.00 78.50 87 VAL A N 1
ATOM 678 C CA . VAL A 1 87 ? 14.705 8.409 -31.911 1.00 78.50 87 VAL A CA 1
ATOM 679 C C . VAL A 1 87 ? 13.368 8.747 -32.569 1.00 78.50 87 VAL A C 1
ATOM 681 O O . VAL A 1 87 ? 12.550 7.844 -32.751 1.00 78.50 87 VAL A O 1
ATOM 684 N N . PHE A 1 88 ? 13.135 10.034 -32.823 1.00 69.44 88 PHE A N 1
ATOM 685 C CA . PHE A 1 88 ? 11.980 10.541 -33.568 1.00 69.44 88 PHE A CA 1
ATOM 686 C C . PHE A 1 88 ? 12.314 10.647 -35.054 1.00 69.44 88 PHE A C 1
ATOM 688 O O . PHE A 1 88 ? 13.477 10.998 -35.359 1.00 69.44 88 PHE A O 1
#

Sequence (88 aa):
MKKYITFAFLASLTACTQEIPEPPKNSANIENVSKPPAQPNAVPEVNDANCKFEYMKSITDKVIQQTLADNCARRSTLKTTKHKNWVF

Mean predicted aligned error: 18.83 Å